Protein AF-A0A950Q9W1-F1 (afdb_monomer)

Structure (mmCIF, N/CA/C/O backbone):
data_AF-A0A950Q9W1-F1
#
_entry.id   AF-A0A950Q9W1-F1
#
loop_
_atom_site.group_PDB
_atom_site.id
_atom_site.type_symbol
_atom_site.label_atom_id
_atom_site.label_alt_id
_atom_site.label_comp_id
_atom_site.label_asym_id
_atom_site.label_entity_id
_atom_site.label_seq_id
_atom_site.pdbx_PDB_ins_code
_atom_site.Cartn_x
_atom_site.Cartn_y
_atom_site.Cartn_z
_atom_site.occupancy
_atom_site.B_iso_or_equiv
_atom_site.auth_seq_id
_atom_site.auth_comp_id
_atom_site.auth_asym_id
_atom_site.auth_atom_id
_atom_site.pdbx_PDB_model_num
ATOM 1 N N . MET A 1 1 ? -6.228 -0.552 -6.128 1.00 93.94 1 MET A N 1
ATOM 2 C CA . MET A 1 1 ? -6.188 0.491 -5.080 1.00 93.94 1 MET A CA 1
ATOM 3 C C . MET A 1 1 ? -5.629 1.772 -5.674 1.00 93.94 1 MET A C 1
ATOM 5 O O . MET A 1 1 ? -4.656 1.694 -6.416 1.00 93.94 1 MET A O 1
ATOM 9 N N . VAL A 1 2 ? -6.231 2.924 -5.368 1.00 96.12 2 VAL A N 1
ATOM 10 C CA . VAL A 1 2 ? -5.794 4.245 -5.851 1.00 96.12 2 VAL A CA 1
ATOM 11 C C . VAL A 1 2 ? -5.406 5.125 -4.664 1.00 96.12 2 VAL A C 1
ATOM 13 O O . VAL A 1 2 ? -6.246 5.425 -3.821 1.00 96.12 2 VAL A O 1
ATOM 16 N N . MET A 1 3 ? -4.150 5.563 -4.613 1.00 95.19 3 MET A N 1
ATOM 17 C CA . MET A 1 3 ? -3.617 6.501 -3.621 1.00 95.19 3 MET A CA 1
ATOM 18 C C . MET A 1 3 ? -3.461 7.897 -4.223 1.00 95.19 3 MET A C 1
ATOM 20 O O . MET A 1 3 ? -3.132 8.037 -5.401 1.00 95.19 3 MET A O 1
ATOM 24 N N . VAL A 1 4 ? -3.645 8.937 -3.411 1.00 92.75 4 VAL A N 1
ATOM 25 C CA . VAL A 1 4 ? -3.491 10.343 -3.824 1.00 92.75 4 VAL A CA 1
ATOM 26 C C . VAL A 1 4 ? -2.436 11.056 -2.987 1.00 92.75 4 VAL A C 1
ATOM 28 O O . VAL A 1 4 ? -2.176 10.695 -1.841 1.00 92.75 4 VAL A O 1
ATOM 31 N N . GLY A 1 5 ? -1.795 12.075 -3.561 1.00 88.00 5 GLY A N 1
ATOM 32 C CA . GLY A 1 5 ? -0.753 12.830 -2.862 1.00 88.00 5 GLY A CA 1
ATOM 33 C C . GLY A 1 5 ? 0.556 12.052 -2.680 1.00 88.00 5 GLY A C 1
ATOM 34 O O . GLY A 1 5 ? 1.378 12.416 -1.833 1.00 88.00 5 GLY A O 1
ATOM 35 N N . TYR A 1 6 ? 0.764 10.975 -3.448 1.00 81.88 6 TYR A N 1
ATOM 36 C CA . TYR A 1 6 ? 1.912 10.077 -3.294 1.00 81.88 6 TYR A CA 1
ATOM 37 C C . TYR A 1 6 ? 3.243 10.826 -3.489 1.00 81.88 6 TYR A C 1
ATOM 39 O O . TYR A 1 6 ? 4.049 10.884 -2.559 1.00 81.88 6 TYR A O 1
ATOM 47 N N . ALA A 1 7 ? 3.400 11.509 -4.627 1.00 83.19 7 ALA A N 1
ATOM 48 C CA . ALA A 1 7 ? 4.578 12.304 -4.991 1.00 83.19 7 ALA A CA 1
ATOM 49 C C . ALA A 1 7 ? 4.241 13.801 -5.192 1.00 83.19 7 ALA A C 1
ATOM 51 O O . ALA A 1 7 ? 4.766 14.462 -6.085 1.00 83.19 7 ALA A O 1
ATOM 52 N N . GLY A 1 8 ? 3.303 14.326 -4.393 1.00 84.56 8 GLY A N 1
ATOM 53 C CA . GLY A 1 8 ? 2.826 15.716 -4.447 1.00 84.56 8 GLY A CA 1
ATOM 54 C C . GLY A 1 8 ? 1.328 15.839 -4.743 1.00 84.56 8 GLY A C 1
ATOM 55 O O . GLY A 1 8 ? 0.684 14.874 -5.148 1.00 84.56 8 GLY A O 1
ATOM 56 N N . LYS A 1 9 ? 0.763 17.043 -4.555 1.00 83.38 9 LYS A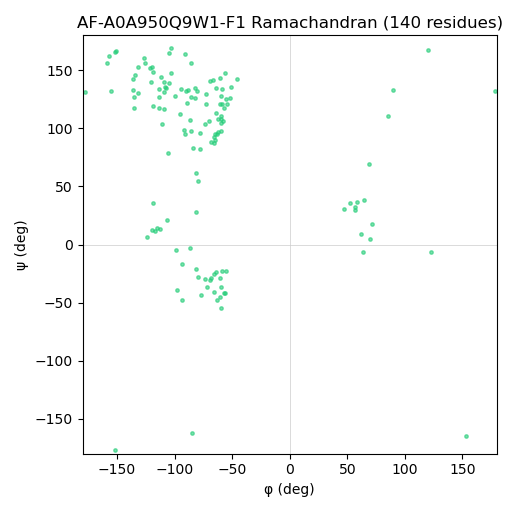 N 1
ATOM 57 C CA . LYS A 1 9 ? -0.697 17.309 -4.578 1.00 83.38 9 LYS A CA 1
ATOM 58 C C . LYS A 1 9 ? -1.444 16.875 -5.850 1.00 83.38 9 LYS A C 1
ATOM 60 O O . LYS A 1 9 ? -2.648 16.663 -5.798 1.00 83.38 9 LYS A O 1
ATOM 65 N N . HIS A 1 10 ? -0.746 16.737 -6.976 1.00 88.94 10 HIS A N 1
ATOM 66 C CA . HIS A 1 10 ? -1.326 16.358 -8.272 1.00 88.94 10 HIS A CA 1
ATOM 67 C C . HIS A 1 10 ? -0.871 14.973 -8.753 1.00 88.94 10 HIS A C 1
ATOM 69 O O . HIS A 1 10 ? -1.024 14.644 -9.925 1.00 88.94 10 HIS A O 1
ATOM 75 N N . ARG A 1 11 ? -0.261 14.165 -7.877 1.00 90.56 11 ARG A N 1
ATOM 76 C CA . ARG A 1 11 ? 0.230 12.828 -8.220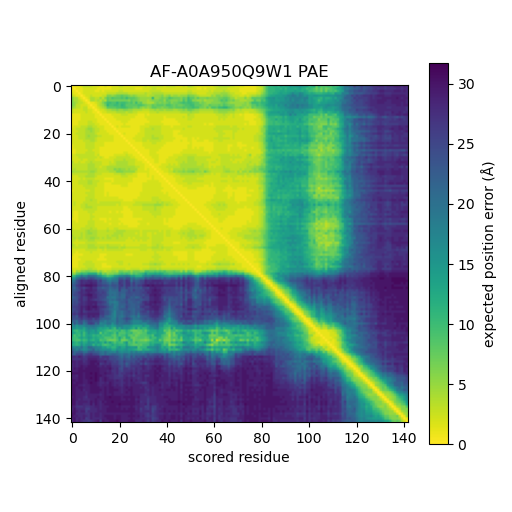 1.00 90.56 11 ARG A CA 1
ATOM 77 C C . ARG A 1 11 ? -0.569 11.772 -7.470 1.00 90.56 11 ARG A C 1
ATOM 79 O O . ARG A 1 11 ? -0.678 11.815 -6.243 1.00 90.56 11 ARG A O 1
ATOM 86 N N . ALA A 1 12 ? -1.101 10.825 -8.227 1.00 92.25 12 ALA A N 1
ATOM 87 C CA . ALA A 1 12 ? -1.711 9.610 -7.715 1.00 92.25 12 ALA A CA 1
ATOM 88 C C . ALA A 1 12 ? -0.775 8.417 -7.939 1.00 92.25 12 ALA A C 1
ATOM 90 O O . ALA A 1 12 ? 0.174 8.506 -8.719 1.00 92.25 12 ALA A O 1
ATOM 91 N N . HIS A 1 13 ? -1.054 7.314 -7.253 1.00 95.62 13 HIS A N 1
ATOM 92 C CA . HIS A 1 13 ? -0.376 6.034 -7.433 1.00 95.62 13 HIS A CA 1
ATOM 93 C C . HIS A 1 13 ? -1.407 4.915 -7.445 1.00 95.62 13 HIS A C 1
ATOM 95 O O . HIS A 1 13 ? -2.386 4.967 -6.700 1.00 95.62 13 HIS A O 1
ATOM 101 N N . VAL A 1 14 ? -1.203 3.908 -8.287 1.00 96.00 14 VAL A N 1
ATOM 102 C CA . VAL A 1 14 ? -2.114 2.767 -8.405 1.00 96.00 14 VAL A CA 1
ATOM 103 C C . VAL A 1 14 ? -1.356 1.493 -8.076 1.00 96.00 14 VAL A C 1
ATOM 105 O O . VAL A 1 14 ? -0.207 1.324 -8.474 1.00 96.00 14 VAL A O 1
ATOM 108 N N . ALA A 1 15 ? -2.025 0.601 -7.353 1.00 96.50 15 ALA A N 1
ATOM 109 C CA . ALA A 1 15 ? -1.528 -0.726 -7.032 1.00 96.50 15 ALA A CA 1
ATOM 110 C C . ALA A 1 15 ? -2.616 -1.781 -7.256 1.00 96.50 15 ALA A C 1
ATOM 112 O O . ALA A 1 15 ? -3.806 -1.521 -7.024 1.00 96.50 15 ALA A O 1
ATOM 113 N N . VAL A 1 16 ? -2.214 -2.975 -7.682 1.00 95.62 16 VAL A N 1
ATOM 114 C CA . VAL A 1 16 ? -3.097 -4.136 -7.824 1.00 95.62 16 VAL A CA 1
ATOM 115 C C . VAL A 1 16 ? -3.173 -4.844 -6.482 1.00 95.62 16 VAL A C 1
ATOM 117 O O . VAL A 1 16 ? -2.146 -5.178 -5.907 1.00 95.62 16 VAL A O 1
ATOM 120 N N . VAL A 1 17 ? -4.383 -5.086 -5.978 1.00 94.31 17 VAL A N 1
ATOM 121 C CA . VAL A 1 17 ? -4.569 -5.877 -4.754 1.00 94.31 17 VAL A CA 1
ATOM 122 C C . VAL A 1 17 ? -4.519 -7.351 -5.126 1.00 94.31 17 VAL A C 1
ATOM 124 O O . VAL A 1 17 ? -5.244 -7.790 -6.016 1.00 94.31 17 VAL A O 1
ATOM 127 N N . ARG A 1 18 ? -3.644 -8.106 -4.464 1.00 91.25 18 ARG A N 1
ATOM 128 C CA . ARG A 1 18 ? -3.441 -9.536 -4.713 1.00 91.25 18 ARG A CA 1
ATOM 129 C C . ARG A 1 18 ? -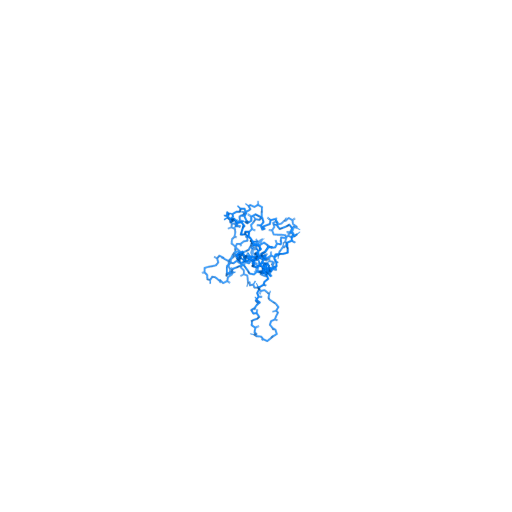4.285 -10.395 -3.795 1.00 91.25 18 ARG A C 1
ATOM 131 O O . ARG A 1 18 ? -4.936 -11.325 -4.253 1.00 91.25 18 ARG A O 1
ATOM 138 N N . ARG A 1 19 ? -4.255 -10.082 -2.502 1.00 86.62 19 ARG A N 1
ATOM 139 C CA . ARG A 1 19 ? -5.014 -10.792 -1.472 1.00 86.62 19 ARG A CA 1
ATOM 140 C C . ARG A 1 19 ? -5.191 -9.930 -0.234 1.00 86.62 19 ARG A C 1
ATOM 142 O O . ARG A 1 19 ? -4.369 -9.054 0.041 1.00 86.62 19 ARG A O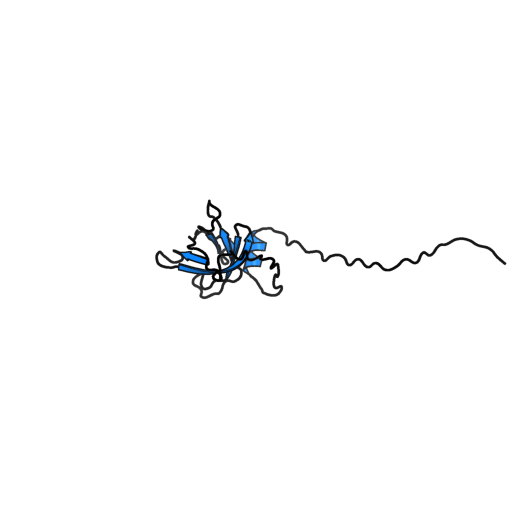 1
ATOM 149 N N . MET A 1 20 ? -6.234 -10.237 0.524 1.00 91.00 20 MET A N 1
ATOM 150 C CA . MET A 1 20 ? -6.399 -9.749 1.889 1.00 91.00 20 MET A CA 1
ATOM 151 C C . MET A 1 20 ? -5.716 -10.720 2.848 1.00 91.00 20 MET A C 1
ATOM 153 O O . MET A 1 20 ? -5.873 -11.930 2.71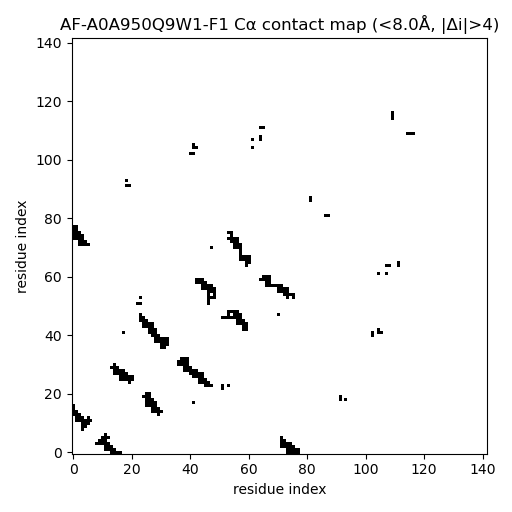5 1.00 91.00 20 MET A O 1
ATOM 157 N N . VAL A 1 21 ? -4.934 -10.184 3.779 1.00 91.56 21 VAL A N 1
ATOM 158 C CA . VAL A 1 21 ? -4.262 -10.948 4.840 1.00 91.56 21 VAL A CA 1
ATOM 159 C C . VAL A 1 21 ? -5.074 -10.877 6.127 1.00 91.56 21 VAL A C 1
ATOM 161 O O . VAL A 1 21 ? -5.201 -11.869 6.834 1.00 91.56 21 VAL A O 1
ATOM 164 N N . SER A 1 22 ? -5.653 -9.713 6.420 1.00 88.19 22 SER A N 1
ATOM 165 C CA . SER A 1 22 ? -6.559 -9.503 7.549 1.00 88.19 22 SER A CA 1
ATOM 166 C C . SER A 1 22 ? -7.553 -8.382 7.233 1.00 88.19 22 SER A C 1
ATOM 168 O O . SER A 1 22 ? -7.521 -7.799 6.148 1.00 88.19 22 SER A O 1
ATOM 170 N N . ALA A 1 23 ? -8.407 -8.029 8.199 1.00 91.88 23 ALA A N 1
ATOM 171 C CA . ALA A 1 23 ? -9.291 -6.868 8.087 1.00 91.88 23 ALA A CA 1
ATOM 172 C C . ALA A 1 23 ? -8.532 -5.544 7.867 1.00 91.88 23 ALA A C 1
ATOM 174 O O . ALA A 1 23 ? -9.117 -4.606 7.338 1.00 91.88 23 ALA A O 1
ATOM 175 N N . ARG A 1 24 ? -7.246 -5.482 8.251 1.00 96.44 24 ARG A N 1
ATOM 176 C CA . ARG A 1 24 ? -6.395 -4.284 8.183 1.00 96.44 24 ARG A CA 1
ATOM 177 C C . ARG A 1 24 ? -5.109 -4.475 7.387 1.00 96.44 24 ARG A C 1
ATOM 179 O O . ARG A 1 24 ? -4.277 -3.578 7.373 1.00 96.44 24 ARG A O 1
ATOM 186 N N . GLU A 1 25 ? -4.910 -5.615 6.729 1.00 95.56 25 GLU A N 1
ATOM 187 C CA . GLU A 1 25 ? -3.708 -5.851 5.926 1.00 95.56 25 GLU A CA 1
ATOM 188 C C . GLU A 1 25 ? -4.045 -6.492 4.579 1.00 95.56 25 GLU A C 1
ATOM 190 O O . GLU A 1 25 ? -4.772 -7.485 4.506 1.00 95.56 25 GLU A O 1
ATOM 195 N N . ILE A 1 26 ? -3.464 -5.946 3.510 1.00 94.56 26 ILE A N 1
ATOM 196 C CA . ILE A 1 26 ? -3.504 -6.505 2.155 1.00 94.56 26 ILE A CA 1
ATOM 197 C C . ILE A 1 26 ? -2.096 -6.645 1.581 1.00 94.56 26 ILE A C 1
ATOM 199 O O . ILE A 1 26 ? -1.157 -5.977 2.016 1.00 94.56 26 ILE A O 1
ATOM 203 N N . ARG A 1 27 ? -1.970 -7.486 0.552 1.00 95.31 27 ARG A N 1
ATOM 204 C CA . ARG A 1 27 ? -0.778 -7.559 -0.302 1.00 95.31 27 ARG A CA 1
ATOM 205 C C . ARG A 1 27 ? -1.057 -6.960 -1.662 1.00 95.31 27 ARG A C 1
ATOM 207 O O . ARG A 1 27 ? -2.101 -7.248 -2.257 1.00 95.31 27 ARG A O 1
ATOM 214 N N . ILE A 1 28 ? -0.128 -6.140 -2.141 1.00 95.62 28 ILE A N 1
ATOM 215 C CA . ILE A 1 28 ? -0.253 -5.426 -3.408 1.00 95.62 28 ILE A CA 1
ATOM 216 C C . ILE A 1 28 ? 0.935 -5.669 -4.335 1.00 95.62 28 ILE A C 1
ATOM 218 O O . ILE A 1 28 ? 2.047 -5.926 -3.881 1.00 95.62 28 ILE A O 1
ATOM 222 N N . ASP A 1 29 ? 0.688 -5.485 -5.628 1.00 95.38 29 ASP A N 1
ATOM 223 C CA . ASP A 1 29 ? 1.725 -5.346 -6.644 1.00 95.38 29 ASP A CA 1
ATOM 224 C C . ASP A 1 29 ? 1.682 -3.926 -7.215 1.00 95.38 29 ASP A C 1
ATOM 226 O O . ASP A 1 29 ? 0.612 -3.396 -7.548 1.00 95.38 29 ASP A O 1
ATOM 230 N N . HIS A 1 30 ? 2.845 -3.291 -7.332 1.00 95.00 30 HIS A N 1
ATOM 231 C CA . HIS A 1 30 ? 2.986 -1.936 -7.864 1.00 95.00 30 HIS A CA 1
ATOM 232 C C . HIS A 1 30 ? 4.392 -1.672 -8.397 1.00 95.00 30 HIS A C 1
ATOM 234 O O . HIS A 1 30 ? 5.336 -2.401 -8.109 1.00 95.00 30 HIS A O 1
ATOM 240 N N . ALA A 1 31 ? 4.538 -0.630 -9.211 1.00 94.75 31 ALA A N 1
ATOM 241 C CA . ALA A 1 31 ? 5.799 -0.301 -9.866 1.00 94.75 31 ALA A CA 1
ATOM 242 C C . ALA A 1 31 ? 6.292 1.093 -9.472 1.00 94.75 31 ALA A C 1
ATOM 244 O O . ALA A 1 31 ? 5.503 1.984 -9.174 1.00 94.75 31 ALA A O 1
ATOM 245 N N . ASN A 1 32 ? 7.610 1.281 -9.518 1.00 91.62 32 ASN A N 1
ATOM 246 C CA . ASN A 1 32 ? 8.304 2.550 -9.322 1.00 91.62 32 ASN A CA 1
ATOM 247 C C . ASN A 1 32 ? 8.011 3.255 -7.977 1.00 91.62 32 ASN A C 1
ATOM 249 O O . ASN A 1 32 ? 8.033 4.481 -7.894 1.00 91.62 32 ASN A O 1
ATOM 253 N N . TRP A 1 33 ? 7.760 2.493 -6.906 1.00 91.31 33 TRP A N 1
ATOM 254 C CA . TRP A 1 33 ? 7.399 3.038 -5.588 1.00 91.31 33 TRP A CA 1
ATOM 255 C C . TRP A 1 33 ? 8.525 3.800 -4.875 1.00 91.31 33 TRP A C 1
ATOM 257 O O . TRP A 1 33 ? 8.268 4.713 -4.092 1.00 91.31 33 TRP A O 1
ATOM 267 N N . LEU A 1 34 ? 9.785 3.455 -5.132 1.00 89.31 34 LEU A N 1
ATOM 268 C CA . LEU A 1 34 ? 10.938 4.161 -4.559 1.00 89.31 34 LEU A CA 1
ATOM 269 C C . LEU A 1 34 ? 11.655 5.023 -5.601 1.00 89.31 34 LEU A C 1
ATOM 271 O O . LEU A 1 34 ? 12.826 5.354 -5.427 1.00 89.31 34 LEU A O 1
ATOM 275 N N . ASN A 1 35 ? 10.947 5.374 -6.683 1.00 89.00 35 ASN A N 1
ATOM 276 C CA . ASN A 1 35 ? 11.481 6.111 -7.826 1.00 89.00 35 ASN A CA 1
ATOM 277 C C . ASN A 1 35 ? 12.758 5.472 -8.417 1.00 89.00 35 ASN A C 1
ATOM 279 O O . ASN A 1 35 ? 13.692 6.166 -8.812 1.00 89.00 35 ASN A O 1
ATOM 283 N N . ASP A 1 36 ? 12.822 4.139 -8.415 1.00 90.56 36 ASP A N 1
ATOM 284 C CA . ASP A 1 36 ? 13.972 3.352 -8.868 1.00 90.56 36 ASP A CA 1
ATOM 285 C C . ASP A 1 36 ? 13.650 2.415 -10.040 1.00 90.56 36 ASP A C 1
ATOM 287 O O . ASP A 1 36 ? 14.444 1.535 -10.364 1.00 90.56 36 ASP A O 1
ATOM 291 N N . GLY A 1 37 ? 12.486 2.590 -10.674 1.00 91.88 37 GLY A N 1
ATOM 292 C CA . GLY A 1 37 ? 12.062 1.824 -11.848 1.00 91.88 37 GLY A CA 1
ATOM 293 C C . GLY A 1 37 ? 11.726 0.353 -11.580 1.00 91.88 37 GLY A C 1
ATOM 294 O O . GLY A 1 37 ? 11.446 -0.376 -12.528 1.00 91.88 37 GLY A O 1
ATOM 295 N N . LYS A 1 38 ? 11.739 -0.103 -10.320 1.00 91.50 38 LYS A N 1
ATOM 296 C CA . LYS A 1 38 ? 11.505 -1.512 -9.966 1.00 91.50 38 LYS A CA 1
ATOM 297 C C . LYS A 1 38 ? 10.026 -1.853 -9.822 1.00 91.50 38 LYS A C 1
ATOM 299 O O . LYS A 1 38 ? 9.199 -0.992 -9.523 1.00 91.50 38 LYS A O 1
ATOM 304 N N . ILE A 1 39 ? 9.715 -3.135 -9.990 1.00 91.81 39 ILE A N 1
ATOM 305 C CA . ILE A 1 39 ? 8.418 -3.725 -9.651 1.00 91.81 39 ILE A CA 1
ATOM 306 C C . ILE A 1 39 ? 8.521 -4.312 -8.242 1.00 91.81 39 ILE A C 1
ATOM 308 O O . ILE A 1 39 ? 9.490 -4.996 -7.919 1.00 91.81 39 ILE A O 1
ATOM 312 N N . TYR A 1 40 ? 7.519 -4.028 -7.422 1.00 92.12 40 TYR A N 1
ATOM 313 C CA . TYR A 1 40 ? 7.368 -4.514 -6.059 1.00 92.12 40 TYR A CA 1
ATOM 314 C C . TYR A 1 40 ? 6.152 -5.434 -6.047 1.00 92.12 40 TYR A C 1
ATOM 316 O O . TYR A 1 40 ? 5.044 -4.997 -6.367 1.00 92.12 40 TYR A O 1
ATOM 324 N N . VAL A 1 41 ? 6.379 -6.706 -5.733 1.00 92.50 41 VAL A N 1
ATOM 325 C CA . VAL A 1 41 ? 5.350 -7.750 -5.714 1.00 92.50 41 VAL A CA 1
ATOM 326 C C . VAL A 1 41 ? 5.091 -8.203 -4.285 1.00 92.50 41 VAL A C 1
ATOM 328 O O . VAL A 1 41 ? 6.023 -8.268 -3.489 1.00 92.50 41 VAL A O 1
ATOM 331 N N . ASN A 1 42 ? 3.838 -8.527 -3.968 1.00 92.44 42 ASN A N 1
ATOM 332 C CA . ASN A 1 42 ? 3.403 -9.001 -2.650 1.00 92.44 42 ASN A CA 1
ATOM 333 C C . ASN A 1 42 ? 3.746 -8.045 -1.481 1.00 92.44 42 ASN A C 1
ATOM 335 O O . ASN A 1 42 ? 3.922 -8.469 -0.332 1.00 92.44 42 ASN A O 1
ATOM 339 N N . ASP A 1 43 ? 3.810 -6.744 -1.766 1.00 94.81 43 ASP A N 1
ATOM 340 C CA . ASP A 1 43 ? 4.196 -5.698 -0.820 1.00 94.81 43 ASP A CA 1
ATOM 341 C C . ASP A 1 43 ? 3.067 -5.460 0.209 1.00 94.81 43 ASP A C 1
ATOM 343 O O . ASP A 1 43 ? 1.900 -5.330 -0.185 1.00 94.81 43 ASP A O 1
ATOM 347 N N . PRO A 1 44 ? 3.348 -5.451 1.526 1.00 96.69 44 PRO A N 1
ATOM 348 C CA . PRO A 1 44 ? 2.340 -5.203 2.547 1.00 96.69 44 PRO A CA 1
ATOM 349 C C . PRO A 1 44 ? 1.821 -3.775 2.554 1.00 96.69 44 PRO A C 1
ATOM 351 O O . PRO A 1 44 ? 2.576 -2.799 2.499 1.00 96.69 44 PRO A O 1
ATOM 354 N N . VAL A 1 45 ? 0.516 -3.671 2.778 1.00 97.62 45 VAL A N 1
ATOM 355 C CA . VAL A 1 45 ? -0.163 -2.417 3.085 1.00 97.62 45 VAL A CA 1
ATOM 356 C C . VAL A 1 45 ? -1.058 -2.626 4.293 1.00 97.62 45 VAL A C 1
ATOM 358 O O . VAL A 1 45 ? -1.849 -3.568 4.322 1.00 97.62 45 VAL A O 1
ATOM 361 N N . MET A 1 46 ? -0.935 -1.727 5.264 1.00 97.88 46 MET A N 1
ATOM 362 C CA . MET A 1 46 ? -1.727 -1.717 6.488 1.00 97.88 46 MET A CA 1
ATOM 363 C C . MET A 1 46 ? -2.714 -0.555 6.474 1.00 97.88 46 MET A C 1
ATOM 365 O O . MET A 1 46 ? -2.313 0.586 6.230 1.00 97.88 46 MET A O 1
ATOM 369 N N . ASP A 1 47 ? -3.976 -0.840 6.777 1.00 97.75 47 ASP A N 1
ATOM 370 C CA . ASP A 1 47 ? -4.986 0.165 7.091 1.00 97.75 47 ASP A CA 1
ATOM 371 C C . ASP A 1 47 ? -4.725 0.754 8.480 1.00 97.75 47 ASP A C 1
ATOM 373 O O . ASP A 1 47 ? -4.721 0.043 9.488 1.00 97.75 47 ASP A O 1
ATOM 377 N N . VAL A 1 48 ? -4.518 2.067 8.519 1.00 98.06 48 VAL A N 1
ATOM 378 C CA . VAL A 1 48 ? -4.305 2.855 9.739 1.00 98.06 48 VAL A CA 1
ATOM 379 C C . VAL A 1 48 ? -5.415 3.884 9.956 1.00 98.06 48 VAL A C 1
ATOM 381 O O . VAL A 1 48 ? -5.259 4.767 10.792 1.00 98.06 48 VAL A O 1
ATOM 384 N N . SER A 1 49 ? -6.516 3.790 9.204 1.00 96.56 49 SER A N 1
ATOM 385 C CA . SER A 1 49 ? -7.701 4.618 9.416 1.00 96.56 49 SER A CA 1
ATOM 386 C C . SER A 1 49 ? -8.376 4.290 10.749 1.00 96.56 49 SER A C 1
ATOM 388 O O . SER A 1 49 ? -8.516 3.118 11.137 1.00 96.56 49 SER A O 1
ATOM 390 N N . ASP A 1 50 ? -8.861 5.334 11.422 1.00 97.12 50 ASP A N 1
ATOM 391 C CA . ASP A 1 50 ? -9.619 5.207 12.671 1.00 97.12 50 ASP A CA 1
ATOM 392 C C . ASP A 1 50 ? -10.893 4.368 12.467 1.00 97.12 50 ASP A C 1
ATOM 394 O O . ASP A 1 50 ? -11.260 3.560 13.319 1.00 97.12 50 ASP A O 1
ATOM 398 N N . ALA A 1 51 ? -11.531 4.510 11.300 1.00 95.62 51 ALA A N 1
ATOM 399 C CA . ALA A 1 51 ? -12.800 3.871 10.964 1.00 95.62 51 ALA A CA 1
ATOM 400 C C . ALA A 1 51 ? -12.679 2.449 10.382 1.00 95.62 51 ALA A C 1
ATOM 402 O O . ALA A 1 51 ? -13.708 1.814 10.162 1.00 95.62 51 ALA A O 1
ATOM 403 N N . ASN A 1 52 ? -11.463 1.927 10.163 1.00 93.44 52 ASN A N 1
ATOM 404 C CA . ASN A 1 52 ? -11.241 0.633 9.495 1.00 93.44 52 ASN A CA 1
ATOM 405 C C . ASN A 1 52 ? -11.826 0.571 8.070 1.00 93.44 52 ASN A C 1
ATOM 407 O O . ASN A 1 52 ? -12.406 -0.437 7.658 1.00 93.44 52 ASN A O 1
ATOM 411 N N . ASP A 1 53 ? -11.753 1.686 7.350 1.00 94.06 53 ASP A N 1
ATOM 412 C CA . ASP A 1 53 ? -12.401 1.886 6.055 1.00 94.06 53 ASP A CA 1
ATOM 413 C C . ASP A 1 53 ? -11.395 2.080 4.913 1.00 94.06 53 ASP A C 1
ATOM 415 O O . ASP A 1 53 ? -11.765 2.494 3.812 1.00 94.06 53 ASP A O 1
ATOM 419 N N . TRP A 1 54 ? -10.119 1.762 5.162 1.00 96.56 54 TRP A N 1
ATOM 420 C CA . TRP A 1 54 ? -9.015 1.891 4.211 1.00 96.56 54 TRP A CA 1
ATOM 421 C C . TRP A 1 54 ? -8.725 3.314 3.733 1.00 96.56 54 TRP A C 1
ATOM 423 O O . TRP A 1 54 ? -7.912 3.476 2.824 1.00 96.56 54 TRP A O 1
ATOM 433 N N . THR A 1 55 ? -9.325 4.356 4.318 1.00 95.94 55 THR A N 1
ATOM 434 C CA . THR A 1 55 ? -9.101 5.747 3.879 1.00 95.94 55 THR A CA 1
ATOM 435 C C . THR A 1 55 ? -7.657 6.210 4.067 1.00 95.94 55 THR A C 1
ATOM 437 O O . THR A 1 55 ? -7.194 7.099 3.343 1.00 95.94 55 THR A O 1
ATOM 440 N N . GLN A 1 56 ? -6.925 5.586 4.992 1.00 97.75 56 GLN A N 1
ATOM 441 C CA . GLN A 1 56 ? -5.545 5.906 5.333 1.00 97.75 56 GLN A CA 1
ATOM 442 C C . GLN A 1 56 ? -4.712 4.637 5.460 1.00 97.75 56 GLN A C 1
ATOM 444 O O . GLN A 1 56 ? -5.045 3.742 6.229 1.00 97.75 56 GLN A O 1
ATOM 449 N N . VAL A 1 57 ? -3.590 4.572 4.742 1.00 97.81 57 VAL A N 1
ATOM 450 C CA . VAL A 1 57 ? -2.734 3.380 4.732 1.00 97.81 57 VAL A CA 1
ATOM 451 C C . VAL A 1 57 ? -1.261 3.700 4.942 1.00 97.81 57 VAL A C 1
ATOM 453 O O . VAL A 1 57 ? -0.773 4.771 4.568 1.00 97.81 57 VAL A O 1
ATOM 456 N N . LYS A 1 58 ? -0.527 2.731 5.487 1.00 97.44 58 LYS A N 1
ATOM 457 C CA . LYS A 1 58 ? 0.937 2.675 5.436 1.00 97.44 58 LYS A CA 1
ATOM 458 C C . LYS A 1 58 ? 1.373 1.558 4.501 1.00 97.44 58 LYS A C 1
ATOM 460 O O . LYS A 1 58 ? 0.802 0.473 4.508 1.00 97.44 58 LYS A O 1
ATOM 465 N N . VAL A 1 59 ? 2.413 1.830 3.724 1.00 95.88 59 VAL A N 1
ATOM 466 C CA . VAL A 1 59 ? 3.039 0.857 2.821 1.00 95.88 59 VAL A CA 1
ATOM 467 C C . VAL A 1 59 ? 4.354 0.409 3.446 1.00 95.88 59 VAL A C 1
ATOM 469 O O . VAL A 1 59 ? 5.073 1.231 4.028 1.00 95.88 59 VAL A O 1
ATOM 472 N N . TRP A 1 60 ? 4.659 -0.882 3.362 1.00 95.12 60 TRP A N 1
ATOM 473 C CA . TRP A 1 60 ? 5.950 -1.406 3.788 1.00 95.12 60 TRP A CA 1
ATOM 474 C C . TRP A 1 60 ? 7.088 -0.768 2.983 1.00 95.12 60 TRP A C 1
ATOM 476 O O . TRP A 1 60 ? 6.958 -0.460 1.799 1.00 95.12 60 TRP A O 1
ATOM 486 N N . ASN A 1 61 ? 8.219 -0.520 3.633 1.00 92.25 61 ASN A N 1
ATOM 487 C CA . ASN A 1 61 ? 9.416 -0.045 2.964 1.00 92.25 61 ASN A CA 1
ATOM 488 C C . ASN A 1 61 ? 10.464 -1.151 2.983 1.00 92.25 61 ASN A C 1
ATOM 490 O O . ASN A 1 61 ? 11.144 -1.367 3.986 1.00 92.25 61 ASN A O 1
ATOM 494 N N . ILE A 1 62 ? 10.637 -1.804 1.834 1.00 88.62 62 ILE A N 1
ATOM 495 C CA . ILE A 1 62 ? 11.602 -2.894 1.687 1.00 88.62 62 ILE A CA 1
ATOM 496 C C . ILE A 1 62 ? 13.051 -2.462 1.970 1.00 88.62 62 ILE A C 1
ATOM 498 O O . ILE A 1 62 ? 13.861 -3.261 2.428 1.00 88.62 62 ILE A O 1
ATOM 502 N N . ARG A 1 63 ? 13.414 -1.192 1.735 1.00 88.88 63 ARG A N 1
ATOM 503 C CA . ARG A 1 63 ? 14.787 -0.723 1.984 1.00 88.88 63 ARG A CA 1
ATOM 504 C C . ARG A 1 63 ? 15.090 -0.608 3.471 1.00 88.88 63 ARG A C 1
ATOM 506 O O . ARG A 1 63 ? 16.216 -0.881 3.867 1.00 88.88 63 ARG A O 1
ATOM 513 N N . SER A 1 64 ? 14.114 -0.188 4.275 1.00 91.50 64 SER A N 1
ATOM 514 C CA . SER A 1 64 ? 14.283 -0.060 5.727 1.00 91.50 64 SER A CA 1
ATOM 515 C C . SER A 1 64 ? 13.838 -1.295 6.504 1.00 91.50 64 SER A C 1
ATOM 517 O O . SER A 1 64 ? 14.197 -1.425 7.668 1.00 91.50 64 SER A O 1
ATOM 519 N N . GLY A 1 65 ? 13.056 -2.187 5.892 1.00 91.81 65 GLY A N 1
ATOM 520 C CA . GLY A 1 65 ? 12.485 -3.349 6.569 1.00 91.81 65 GLY A CA 1
ATOM 521 C C . GLY A 1 65 ? 11.515 -2.993 7.668 1.00 91.81 65 GLY A C 1
ATOM 522 O O . GLY A 1 65 ? 11.495 -3.624 8.720 1.00 91.81 65 GLY A O 1
ATOM 523 N N . SER A 1 66 ? 10.729 -1.955 7.423 1.00 93.50 66 SER A N 1
ATOM 524 C CA . SER A 1 66 ? 9.774 -1.434 8.382 1.00 93.50 66 SER A CA 1
ATOM 525 C C . SER A 1 66 ? 8.597 -0.785 7.670 1.00 93.50 66 SER A C 1
ATOM 527 O O . SER A 1 66 ? 8.644 -0.489 6.472 1.00 93.50 66 SER A O 1
ATOM 529 N N . TRP A 1 67 ? 7.530 -0.526 8.423 1.00 95.38 67 TRP A N 1
ATOM 530 C CA . TRP A 1 67 ? 6.430 0.299 7.942 1.00 95.38 67 TRP A CA 1
ATOM 531 C C . TRP A 1 67 ? 6.925 1.696 7.567 1.00 95.38 67 TRP A C 1
ATOM 533 O O . TRP A 1 67 ? 7.648 2.340 8.329 1.00 95.38 67 TRP A O 1
ATOM 543 N N . GLY A 1 68 ? 6.496 2.183 6.401 1.00 92.31 68 GLY A N 1
ATOM 544 C CA . GLY A 1 68 ? 6.783 3.541 5.968 1.00 92.31 68 GLY A CA 1
ATOM 545 C C . GLY A 1 68 ? 6.300 4.585 6.980 1.00 92.31 68 GLY A C 1
ATOM 546 O O . GLY A 1 68 ? 5.284 4.420 7.659 1.00 92.31 68 GLY A O 1
ATOM 547 N N . THR A 1 69 ? 7.028 5.697 7.066 1.00 93.25 69 THR A N 1
ATOM 548 C CA . THR A 1 69 ? 6.694 6.807 7.972 1.00 93.25 69 THR A CA 1
ATOM 549 C C . THR A 1 69 ? 5.487 7.611 7.493 1.00 93.25 69 THR A C 1
ATOM 551 O O . THR A 1 69 ? 4.749 8.166 8.304 1.00 93.25 69 THR A O 1
ATOM 554 N N . LYS A 1 70 ? 5.268 7.665 6.175 1.00 93.75 70 LYS A N 1
ATOM 555 C CA . LYS A 1 70 ? 4.174 8.408 5.549 1.00 93.75 70 LYS A CA 1
ATOM 556 C C . LYS A 1 70 ? 2.872 7.607 5.570 1.00 93.75 70 LYS A C 1
ATOM 558 O O . LYS A 1 70 ? 2.850 6.439 5.189 1.00 93.75 70 LYS A O 1
ATOM 563 N N . ILE A 1 71 ? 1.792 8.287 5.950 1.00 96.50 71 ILE A N 1
ATOM 564 C CA . ILE A 1 71 ? 0.415 7.827 5.762 1.00 96.50 71 ILE A CA 1
ATOM 565 C C . ILE A 1 71 ? -0.075 8.341 4.407 1.00 96.50 71 ILE A C 1
ATOM 567 O O . ILE A 1 71 ? 0.101 9.517 4.074 1.00 96.50 71 ILE A O 1
ATOM 571 N N . TYR A 1 72 ? -0.666 7.453 3.616 1.00 96.31 72 TYR A N 1
ATOM 572 C CA . TYR A 1 72 ? -1.218 7.761 2.304 1.00 96.31 72 TYR A CA 1
ATOM 573 C C . TYR A 1 72 ? -2.738 7.732 2.352 1.00 96.31 72 TYR A C 1
ATOM 575 O O . TYR A 1 72 ? -3.326 6.796 2.886 1.00 96.31 72 TYR A O 1
ATOM 583 N N . ASN A 1 73 ? -3.364 8.735 1.737 1.00 96.88 73 ASN A N 1
ATOM 584 C CA . ASN A 1 73 ? -4.810 8.751 1.561 1.00 96.88 73 ASN A CA 1
ATOM 585 C C . ASN A 1 73 ? -5.191 7.877 0.366 1.00 96.88 73 ASN A C 1
ATOM 587 O O . ASN A 1 73 ? -4.627 8.014 -0.730 1.00 96.88 73 ASN A O 1
ATOM 591 N N . VAL A 1 74 ? -6.183 7.019 0.567 1.00 96.81 74 VAL A N 1
ATOM 592 C CA . VAL A 1 74 ? -6.734 6.146 -0.468 1.00 96.81 74 VAL A CA 1
ATOM 593 C C . VAL A 1 74 ? -8.013 6.771 -1.002 1.00 96.81 74 VAL A C 1
ATOM 595 O O . VAL A 1 74 ? -8.914 7.137 -0.255 1.00 96.81 74 VAL A O 1
ATOM 598 N N . LYS A 1 75 ? -8.099 6.907 -2.326 1.00 95.19 75 LYS A N 1
ATOM 599 C CA . LYS A 1 75 ? -9.315 7.384 -2.993 1.00 95.19 75 LYS A CA 1
ATOM 600 C C . LYS A 1 75 ? -10.358 6.276 -3.140 1.00 95.19 75 LYS A C 1
ATOM 602 O O . LYS A 1 75 ? -11.545 6.572 -3.207 1.00 95.19 75 LYS A O 1
ATOM 607 N N . GLY A 1 76 ? -9.905 5.028 -3.225 1.00 92.88 76 GLY A N 1
ATOM 608 C CA . GLY A 1 76 ? -10.754 3.846 -3.275 1.00 92.88 76 GLY A CA 1
ATOM 609 C C . GLY A 1 76 ? -10.095 2.675 -3.998 1.00 92.88 76 GLY A C 1
ATOM 610 O O . GLY A 1 76 ? -8.886 2.656 -4.273 1.00 92.88 76 GLY A O 1
ATOM 611 N N . PHE A 1 77 ? -10.924 1.697 -4.342 1.00 93.81 77 PHE A N 1
ATOM 612 C CA . PHE A 1 77 ? -10.545 0.498 -5.075 1.00 93.81 77 PHE A CA 1
ATOM 613 C C . PHE A 1 77 ? -11.299 0.442 -6.401 1.00 93.81 77 PHE A C 1
ATOM 615 O O . PHE A 1 77 ? -12.418 0.929 -6.516 1.00 93.81 77 PHE A O 1
ATOM 622 N N . ILE A 1 78 ? -10.653 -0.147 -7.402 1.00 87.19 78 ILE A N 1
ATOM 623 C CA . ILE A 1 78 ? -11.266 -0.455 -8.691 1.00 87.19 78 ILE A CA 1
ATOM 624 C C . ILE A 1 78 ? -11.393 -1.973 -8.702 1.00 87.19 78 ILE A C 1
ATOM 626 O O . ILE A 1 78 ? -10.377 -2.662 -8.592 1.00 87.19 78 ILE A O 1
ATOM 630 N N . GLY A 1 79 ? -12.626 -2.466 -8.743 1.00 84.75 79 GLY A N 1
ATOM 631 C CA . GLY A 1 79 ? -12.933 -3.888 -8.856 1.00 84.75 79 GLY A CA 1
ATOM 632 C C . GLY A 1 79 ? -13.359 -4.256 -10.277 1.00 84.75 79 GLY A C 1
ATOM 633 O O . GLY A 1 79 ? -13.608 -3.357 -11.088 1.00 84.75 79 GLY A O 1
ATOM 634 N N . PRO A 1 80 ? -13.463 -5.560 -10.593 1.00 70.88 80 PRO A N 1
ATOM 635 C CA . PRO A 1 80 ? -14.232 -5.989 -11.754 1.00 70.88 80 PRO A CA 1
ATOM 636 C C . PRO A 1 80 ? -15.642 -5.407 -11.600 1.00 70.88 80 PRO A C 1
ATOM 638 O O . PRO A 1 80 ? -16.245 -5.539 -10.536 1.00 70.88 80 PRO A O 1
ATOM 641 N N . GLY A 1 81 ? -16.111 -4.666 -12.607 1.00 59.59 81 GLY A N 1
ATOM 642 C CA . GLY A 1 81 ? -17.422 -4.022 -12.552 1.00 59.59 81 GLY A CA 1
ATOM 643 C C . GLY A 1 81 ? -18.489 -5.042 -12.164 1.00 59.59 81 GLY A C 1
ATOM 644 O O . GLY A 1 81 ? -18.474 -6.167 -12.664 1.00 59.59 81 GLY A O 1
ATOM 645 N N . THR A 1 82 ? -19.385 -4.678 -11.251 1.00 54.12 82 THR A N 1
ATOM 646 C CA . THR A 1 82 ? -20.543 -5.516 -10.959 1.00 54.12 82 THR A CA 1
ATOM 647 C C . THR A 1 82 ? -21.390 -5.560 -12.226 1.00 54.12 82 THR A C 1
ATOM 649 O O . THR A 1 82 ? -21.925 -4.544 -12.666 1.00 54.12 82 THR A O 1
ATOM 652 N N . THR A 1 83 ? -21.481 -6.730 -12.856 1.00 51.56 83 THR A N 1
ATOM 653 C CA . THR A 1 83 ? -22.679 -7.009 -13.647 1.00 51.56 83 THR A CA 1
ATOM 654 C C . THR A 1 83 ? -23.734 -7.270 -12.579 1.00 51.56 83 THR A C 1
ATOM 656 O O . THR A 1 83 ? -23.644 -8.257 -11.861 1.00 51.56 83 THR A O 1
ATOM 659 N N . ASP A 1 84 ? -24.602 -6.286 -12.365 1.00 51.03 84 ASP A N 1
ATOM 660 C CA . ASP A 1 84 ? -25.784 -6.353 -11.504 1.00 51.03 84 ASP A CA 1
ATOM 661 C C . ASP A 1 84 ? -25.537 -6.459 -9.990 1.00 51.03 84 ASP A C 1
ATOM 663 O O . ASP A 1 84 ? -25.873 -7.450 -9.360 1.00 51.03 84 ASP A O 1
ATOM 667 N N . GLY A 1 85 ? -25.020 -5.383 -9.381 1.00 46.75 85 GLY A N 1
ATOM 668 C CA . GLY A 1 85 ? -25.345 -4.992 -7.993 1.00 46.75 85 GLY A CA 1
ATOM 669 C C . GLY A 1 85 ? -24.972 -5.928 -6.832 1.00 46.75 85 GLY A C 1
ATOM 670 O O . GLY A 1 85 ? -25.102 -5.519 -5.681 1.00 46.75 85 GLY A O 1
ATOM 671 N N . GLU A 1 86 ? -24.477 -7.132 -7.089 1.00 45.75 86 GLU A N 1
ATOM 672 C CA . GLU A 1 86 ? -24.061 -8.079 -6.068 1.00 45.75 86 GLU A CA 1
ATOM 673 C C . GLU A 1 86 ? -22.558 -7.919 -5.855 1.00 45.75 86 GLU A C 1
ATOM 675 O O . GLU A 1 86 ? -21.738 -8.149 -6.748 1.00 45.75 86 GLU A O 1
ATOM 680 N N . ALA A 1 87 ? -22.185 -7.429 -4.672 1.00 46.34 87 ALA A N 1
ATOM 681 C CA . ALA A 1 87 ? -20.793 -7.380 -4.268 1.00 46.34 87 ALA A CA 1
ATOM 682 C C . ALA A 1 87 ? -20.261 -8.815 -4.281 1.00 46.34 87 ALA A C 1
ATOM 684 O O . ALA A 1 87 ? -20.571 -9.602 -3.390 1.00 46.34 87 ALA A O 1
ATOM 685 N N . VAL A 1 88 ? -19.464 -9.156 -5.295 1.00 45.75 88 VAL A N 1
ATOM 686 C CA . VAL A 1 88 ? -18.697 -10.397 -5.299 1.00 45.75 88 VAL A CA 1
ATOM 687 C C . VAL A 1 88 ? -17.747 -10.308 -4.112 1.00 45.75 88 VAL A C 1
ATOM 689 O O . VAL A 1 88 ? -16.690 -9.677 -4.179 1.00 45.75 88 VAL A O 1
ATOM 692 N N . VAL A 1 89 ? -18.149 -10.907 -2.993 1.00 45.22 89 VAL A N 1
ATOM 693 C CA . VAL A 1 89 ? -17.260 -11.184 -1.874 1.00 45.22 89 VAL A CA 1
ATOM 694 C C . VAL A 1 89 ? -16.281 -12.208 -2.420 1.00 45.22 89 VAL A C 1
ATOM 696 O O . VAL A 1 89 ? -16.569 -13.401 -2.457 1.00 45.22 89 VAL A O 1
ATOM 699 N N . ALA A 1 90 ? -15.152 -11.736 -2.945 1.00 43.34 90 ALA A N 1
ATOM 700 C CA . ALA A 1 90 ? -14.080 -12.606 -3.387 1.00 43.34 90 ALA A CA 1
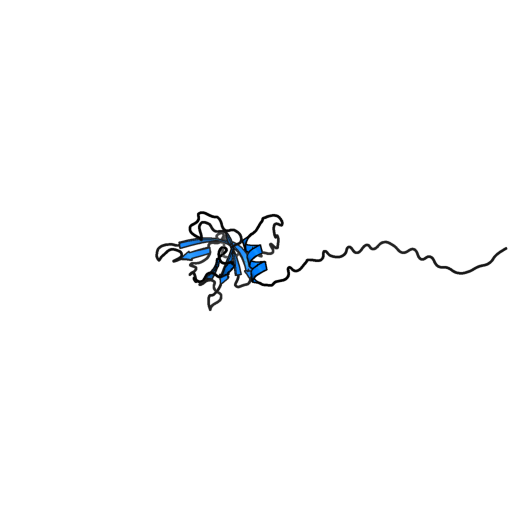ATOM 701 C C . ALA A 1 90 ? -13.618 -13.415 -2.167 1.00 43.34 90 ALA A C 1
ATOM 703 O O . ALA A 1 90 ? -12.868 -12.920 -1.323 1.00 43.34 90 ALA A O 1
ATOM 704 N N . SER A 1 91 ? -14.119 -14.646 -2.040 1.00 39.97 91 SER A N 1
ATOM 705 C CA . SER A 1 91 ? -13.642 -15.625 -1.072 1.00 39.97 91 SER A CA 1
ATOM 706 C C . SER A 1 91 ? -12.202 -15.969 -1.434 1.00 39.97 91 SER A C 1
ATOM 708 O O . SER A 1 91 ? -11.930 -16.865 -2.228 1.00 39.97 91 SER A O 1
ATOM 710 N N . ASN A 1 92 ? -11.259 -15.216 -0.874 1.00 43.38 92 ASN A N 1
ATOM 711 C CA . ASN A 1 92 ? -9.833 -15.403 -1.099 1.00 43.38 92 ASN A CA 1
ATOM 712 C C . ASN A 1 92 ? -9.292 -16.524 -0.204 1.00 43.38 92 ASN A C 1
ATOM 714 O O . ASN A 1 92 ? -8.384 -16.308 0.594 1.00 43.38 92 ASN A O 1
ATOM 718 N N . ASN A 1 93 ? -9.799 -17.744 -0.379 1.00 45.31 93 ASN A N 1
ATOM 719 C CA . ASN A 1 93 ? -9.134 -18.946 0.125 1.00 45.31 93 ASN A CA 1
ATOM 720 C C . ASN A 1 93 ? -7.997 -19.339 -0.830 1.00 45.31 93 ASN A C 1
ATOM 722 O O . ASN A 1 93 ? -7.956 -20.454 -1.339 1.00 45.31 93 ASN A O 1
ATOM 726 N N . VAL A 1 94 ? -7.072 -18.416 -1.107 1.00 41.69 94 VAL A N 1
ATOM 727 C CA . VAL A 1 94 ? -5.857 -18.723 -1.870 1.00 41.69 94 VAL A CA 1
ATOM 728 C C . VAL A 1 94 ? -4.695 -18.754 -0.890 1.00 41.69 94 VAL A C 1
ATOM 730 O O . VAL A 1 94 ? -3.908 -17.815 -0.777 1.00 41.69 94 VAL A O 1
ATOM 733 N N . ASN A 1 95 ? -4.597 -19.872 -0.172 1.00 38.78 95 ASN A N 1
ATOM 734 C CA . ASN A 1 95 ? -3.397 -20.246 0.573 1.00 38.78 95 ASN A CA 1
ATOM 735 C C . ASN A 1 95 ? -2.341 -20.892 -0.346 1.00 38.78 95 ASN A C 1
ATOM 737 O O . ASN A 1 95 ? -1.549 -21.725 0.080 1.00 38.78 95 ASN A O 1
ATOM 741 N N . THR A 1 96 ? -2.327 -20.542 -1.635 1.00 45.47 96 THR A N 1
ATOM 742 C CA . THR A 1 96 ? -1.269 -20.966 -2.550 1.00 45.47 96 THR A CA 1
ATOM 743 C C . THR A 1 96 ? -0.105 -19.998 -2.400 1.00 45.47 96 THR A C 1
ATOM 745 O O . THR A 1 96 ? 0.047 -19.041 -3.157 1.00 45.47 96 THR A O 1
ATOM 748 N N . VAL A 1 97 ? 0.727 -20.234 -1.388 1.00 47.03 97 VAL A N 1
ATOM 749 C CA . VAL A 1 97 ? 2.116 -19.788 -1.456 1.00 47.03 97 VAL A CA 1
ATOM 750 C C . VAL A 1 97 ? 2.710 -20.547 -2.640 1.00 47.03 97 VAL A C 1
ATOM 752 O O . VAL A 1 97 ? 2.859 -21.765 -2.581 1.00 47.03 97 VAL A O 1
ATOM 755 N N . VAL A 1 98 ? 2.975 -19.864 -3.753 1.00 43.25 98 VAL A N 1
ATOM 756 C CA . VAL A 1 98 ? 3.787 -20.439 -4.831 1.00 43.25 98 VAL A CA 1
ATOM 757 C C . VAL A 1 98 ? 5.201 -20.622 -4.283 1.00 43.25 98 VAL A C 1
ATOM 759 O O . VAL A 1 98 ? 6.038 -19.724 -4.344 1.00 43.25 98 VAL A O 1
ATOM 762 N N . ALA A 1 99 ? 5.438 -21.774 -3.656 1.00 39.22 99 ALA A N 1
ATOM 763 C CA . ALA A 1 99 ? 6.749 -22.184 -3.190 1.00 39.22 99 ALA A CA 1
ATOM 764 C C . ALA A 1 99 ? 7.709 -22.178 -4.391 1.00 39.22 99 ALA A C 1
ATOM 766 O O . ALA A 1 99 ? 7.478 -22.882 -5.372 1.00 39.22 99 ALA A O 1
ATOM 767 N N . GLY A 1 100 ? 8.748 -21.339 -4.338 1.00 42.03 100 GLY A N 1
ATOM 768 C CA . GLY A 1 100 ? 9.773 -21.247 -5.386 1.00 42.03 100 GLY A CA 1
ATOM 769 C C . GLY A 1 100 ? 9.960 -19.869 -6.027 1.00 42.03 100 GLY A C 1
ATOM 770 O O . GLY A 1 100 ? 10.909 -19.703 -6.785 1.00 42.03 100 GLY A O 1
ATOM 771 N N . TRP A 1 101 ? 9.122 -18.872 -5.717 1.00 50.19 101 TRP A N 1
ATOM 772 C CA . TRP A 1 101 ? 9.446 -17.469 -6.012 1.00 50.19 101 TRP A CA 1
ATOM 773 C C . TRP A 1 101 ? 10.196 -16.858 -4.825 1.00 50.19 101 TRP A C 1
ATOM 775 O O . TRP A 1 101 ? 9.684 -16.840 -3.705 1.00 50.19 101 TRP A O 1
ATOM 785 N N . ASP A 1 102 ? 11.410 -16.360 -5.062 1.00 57.44 102 ASP A N 1
ATOM 786 C CA . ASP A 1 102 ? 12.156 -15.581 -4.073 1.00 57.44 102 ASP A CA 1
ATOM 787 C C . ASP A 1 102 ? 11.408 -14.267 -3.800 1.00 57.44 102 ASP A C 1
ATOM 789 O O . ASP A 1 102 ? 11.564 -13.290 -4.529 1.00 57.44 102 ASP A O 1
ATOM 793 N N . ASP A 1 103 ? 10.582 -14.244 -2.751 1.00 64.06 103 ASP A N 1
ATOM 794 C CA . ASP A 1 103 ? 9.932 -13.033 -2.249 1.00 64.06 103 ASP A CA 1
ATOM 795 C C . ASP A 1 103 ? 10.808 -12.387 -1.154 1.00 64.06 103 ASP A C 1
ATOM 797 O O . ASP A 1 103 ? 10.791 -12.822 0.008 1.00 64.06 103 ASP A O 1
ATOM 801 N N . PRO A 1 104 ? 11.603 -11.352 -1.488 1.00 65.06 104 PRO A N 1
ATOM 802 C CA . PRO A 1 104 ? 12.469 -10.693 -0.516 1.00 65.06 104 PRO A CA 1
ATOM 803 C C . PRO A 1 104 ? 11.678 -9.967 0.582 1.00 65.06 104 PRO A C 1
ATOM 805 O O . PRO A 1 104 ? 12.187 -9.810 1.692 1.00 65.06 104 PRO A O 1
ATOM 808 N N . ILE A 1 105 ? 10.438 -9.554 0.307 1.00 64.19 105 ILE A N 1
ATOM 809 C CA . ILE A 1 105 ? 9.596 -8.819 1.252 1.00 64.19 105 ILE A CA 1
ATOM 810 C C . ILE A 1 105 ? 9.026 -9.780 2.297 1.00 64.19 105 ILE A C 1
ATOM 812 O O . ILE A 1 105 ? 9.085 -9.489 3.493 1.00 64.19 105 ILE A O 1
ATOM 816 N N . ALA A 1 106 ? 8.559 -10.962 1.883 1.00 65.56 106 ALA A N 1
ATOM 817 C CA . ALA A 1 106 ? 8.117 -12.003 2.814 1.00 65.56 106 ALA A CA 1
ATOM 818 C C . ALA A 1 106 ? 9.226 -12.411 3.801 1.00 65.56 106 ALA A C 1
ATOM 820 O O . ALA A 1 106 ? 8.965 -12.527 5.001 1.00 65.56 106 ALA A O 1
ATOM 821 N N . ARG A 1 107 ? 10.474 -12.552 3.325 1.00 69.56 107 ARG A N 1
ATOM 822 C CA . ARG A 1 107 ? 11.640 -12.837 4.187 1.00 69.56 107 ARG A CA 1
ATOM 823 C C . ARG A 1 107 ? 11.873 -11.737 5.215 1.00 69.56 107 ARG A C 1
ATOM 825 O O . ARG A 1 107 ? 12.099 -12.018 6.390 1.00 69.56 107 ARG A O 1
ATOM 832 N N . GLN A 1 108 ? 11.797 -10.486 4.775 1.00 70.38 108 GLN A N 1
ATOM 833 C CA . GLN A 1 108 ? 12.040 -9.340 5.638 1.00 70.38 108 GLN A CA 1
ATOM 834 C C . GLN A 1 108 ? 10.973 -9.208 6.730 1.00 70.38 108 GLN A C 1
ATOM 836 O O . GLN A 1 108 ? 11.310 -8.975 7.888 1.00 70.38 108 GLN A O 1
ATOM 841 N N . ILE A 1 109 ? 9.703 -9.436 6.397 1.00 59.78 109 ILE A N 1
ATOM 842 C CA . ILE A 1 109 ? 8.609 -9.439 7.377 1.00 59.78 109 ILE A CA 1
ATOM 843 C C . ILE A 1 109 ? 8.803 -10.563 8.390 1.00 59.78 109 ILE A C 1
ATOM 845 O O . ILE A 1 109 ? 8.748 -10.307 9.590 1.00 59.78 109 ILE A O 1
ATOM 849 N N . ALA A 1 110 ? 9.098 -11.786 7.940 1.00 62.16 110 ALA A N 1
ATOM 850 C CA . ALA A 1 110 ? 9.364 -12.903 8.846 1.00 62.16 110 ALA A CA 1
ATOM 851 C C . ALA A 1 110 ? 10.502 -12.574 9.832 1.00 62.16 110 ALA A C 1
ATOM 853 O O . ALA A 1 110 ? 10.367 -12.814 11.030 1.00 62.16 110 ALA A O 1
ATOM 854 N N . SER A 1 111 ? 11.570 -11.922 9.353 1.00 63.97 111 SER A N 1
ATOM 855 C CA . SER A 1 111 ? 12.685 -11.480 10.202 1.00 63.97 111 SER A CA 1
ATOM 856 C C . SER A 1 111 ? 12.334 -10.332 11.159 1.00 63.97 111 SER A C 1
ATOM 858 O O . SER A 1 111 ? 12.882 -10.266 12.255 1.00 63.97 111 SER A O 1
ATOM 860 N N . ALA A 1 112 ? 11.403 -9.448 10.783 1.00 55.84 112 ALA A N 1
ATOM 861 C CA . ALA A 1 112 ? 10.994 -8.303 11.597 1.00 55.84 112 ALA A CA 1
ATOM 862 C C . ALA A 1 112 ? 9.976 -8.666 12.692 1.00 55.84 112 ALA A C 1
ATOM 864 O O . ALA A 1 112 ? 9.834 -7.925 13.662 1.00 55.84 112 ALA A O 1
ATOM 865 N N . THR A 1 113 ? 9.259 -9.786 12.545 1.00 54.53 113 THR A N 1
ATOM 866 C CA . THR A 1 113 ? 8.112 -10.114 13.411 1.00 54.53 113 THR A CA 1
ATOM 867 C C . THR A 1 113 ? 8.451 -11.104 14.538 1.00 54.53 113 THR A C 1
ATOM 869 O O . THR A 1 113 ? 7.601 -11.373 15.378 1.00 54.53 113 THR A O 1
ATOM 872 N N . ASN A 1 114 ? 9.673 -11.656 14.596 1.00 44.16 114 ASN A N 1
ATOM 873 C CA . ASN A 1 114 ? 10.053 -12.749 15.513 1.00 44.16 114 ASN A CA 1
ATOM 874 C C . ASN A 1 114 ? 9.028 -13.909 15.526 1.00 44.16 114 ASN A C 1
ATOM 876 O O . ASN A 1 114 ? 8.816 -14.571 16.541 1.00 44.16 114 ASN A O 1
ATOM 880 N N . VAL A 1 115 ? 8.362 -14.132 14.389 1.00 40.53 115 VAL A N 1
ATOM 881 C CA . VAL A 1 115 ? 7.417 -15.230 14.198 1.00 40.53 115 VAL A CA 1
ATOM 882 C C . VAL A 1 115 ? 8.249 -16.422 13.757 1.00 40.53 115 VAL A C 1
ATOM 884 O O . VAL A 1 115 ? 8.755 -16.454 12.636 1.00 40.53 115 VAL A O 1
ATOM 887 N N . THR A 1 116 ? 8.419 -17.397 14.649 1.00 36.75 116 THR A N 1
ATOM 888 C CA . THR A 1 116 ? 8.877 -18.731 14.260 1.00 36.75 116 THR A CA 1
ATOM 889 C C . THR A 1 116 ? 7.981 -19.225 13.126 1.00 36.75 116 THR A C 1
ATOM 891 O O . THR A 1 116 ? 6.758 -19.220 13.306 1.00 36.75 116 THR A O 1
ATOM 894 N N . PRO A 1 117 ? 8.529 -19.638 11.970 1.00 40.34 117 PRO A N 1
ATOM 895 C CA . PRO A 1 117 ? 7.713 -20.246 10.936 1.00 40.34 117 PRO A CA 1
ATOM 896 C C . PRO A 1 117 ? 7.048 -21.481 11.546 1.00 40.34 117 PRO A C 1
ATOM 898 O O . PRO A 1 117 ? 7.734 -22.373 12.050 1.00 40.34 117 PRO A O 1
ATOM 901 N N . VAL A 1 118 ? 5.714 -21.504 11.551 1.00 39.66 118 VAL A N 1
ATOM 902 C CA . VAL A 1 118 ? 4.962 -22.722 11.849 1.00 39.66 118 VAL A CA 1
ATOM 903 C C . VAL A 1 118 ? 5.405 -23.758 10.824 1.00 39.66 118 VAL A C 1
ATOM 905 O O . VAL A 1 118 ? 5.145 -23.634 9.631 1.00 39.66 118 VAL A O 1
ATOM 908 N N . SER A 1 119 ? 6.202 -24.719 11.282 1.00 38.62 119 SER A N 1
ATOM 909 C CA . SER A 1 119 ? 6.526 -25.892 10.487 1.00 38.62 119 SER A CA 1
ATOM 910 C C . SER A 1 119 ? 5.239 -26.697 10.421 1.00 38.62 119 SER A C 1
ATOM 912 O O . SER A 1 119 ? 4.826 -27.256 11.435 1.00 38.62 119 SER A O 1
ATOM 914 N N . ASP A 1 120 ? 4.573 -26.705 9.269 1.00 39.19 120 ASP A N 1
ATOM 915 C CA . ASP A 1 120 ? 3.524 -27.683 9.006 1.00 39.19 120 ASP A CA 1
ATOM 916 C C . ASP A 1 120 ? 4.195 -29.060 9.010 1.00 39.19 120 ASP A C 1
ATOM 918 O O . ASP A 1 120 ? 4.785 -29.502 8.021 1.00 39.19 120 ASP A O 1
ATOM 922 N N . SER A 1 121 ? 4.158 -29.730 10.161 1.00 38.28 121 SER A N 1
ATOM 923 C CA . SER A 1 121 ? 4.368 -31.167 10.226 1.00 38.28 121 SER A CA 1
ATOM 924 C C . SER A 1 121 ? 3.285 -31.796 9.360 1.00 38.28 121 SER A C 1
ATOM 926 O O . SER A 1 121 ? 2.105 -31.764 9.714 1.00 38.28 121 SER A O 1
ATOM 928 N N . ALA A 1 122 ? 3.683 -32.325 8.203 1.00 37.97 122 ALA A N 1
ATOM 929 C CA . ALA A 1 122 ? 2.824 -33.146 7.362 1.00 37.97 122 ALA A CA 1
ATOM 930 C C . ALA A 1 122 ? 2.088 -34.189 8.229 1.00 37.97 122 ALA A C 1
ATOM 932 O O . ALA A 1 122 ? 2.686 -34.713 9.178 1.00 37.97 122 ALA A O 1
ATOM 933 N N . PRO A 1 123 ? 0.810 -34.502 7.947 1.00 35.22 123 PRO A N 1
ATOM 934 C CA . PRO A 1 123 ? 0.089 -35.488 8.734 1.00 35.22 123 PRO A CA 1
ATOM 935 C C . PRO A 1 123 ? 0.826 -36.826 8.639 1.00 35.22 123 PRO A C 1
ATOM 937 O O . PRO A 1 123 ? 1.151 -37.290 7.544 1.00 35.22 123 PRO A O 1
ATOM 940 N N . ALA A 1 124 ? 1.114 -37.424 9.796 1.00 37.47 124 ALA A N 1
ATOM 941 C CA . ALA A 1 124 ? 1.673 -38.762 9.876 1.00 37.47 124 ALA A CA 1
ATOM 942 C C . ALA A 1 124 ? 0.765 -39.716 9.091 1.00 37.47 124 ALA A C 1
ATOM 944 O O . ALA A 1 124 ? -0.429 -39.830 9.378 1.00 37.47 124 ALA A O 1
ATOM 945 N N . ALA A 1 125 ? 1.328 -40.372 8.078 1.00 39.97 125 ALA A N 1
ATOM 946 C CA . ALA A 1 125 ? 0.645 -41.438 7.373 1.00 39.97 125 ALA A CA 1
ATOM 947 C C . ALA A 1 125 ? 0.316 -42.547 8.381 1.00 39.97 125 ALA A C 1
ATOM 949 O O . ALA A 1 125 ? 1.193 -43.217 8.921 1.00 39.97 125 ALA A O 1
ATOM 950 N N . SER A 1 126 ? -0.975 -42.692 8.651 1.00 40.59 126 SER A N 1
ATOM 951 C CA . SER A 1 126 ? -1.579 -43.827 9.332 1.00 40.59 126 SER A CA 1
ATOM 952 C C . SER A 1 126 ? -1.468 -45.053 8.420 1.00 40.59 126 SER A C 1
ATOM 954 O O . SER A 1 126 ? -2.383 -45.324 7.642 1.00 40.59 126 SER A O 1
ATOM 956 N N . SER A 1 127 ? -0.364 -45.794 8.501 1.00 36.19 127 SER A N 1
ATOM 957 C CA . SER A 1 127 ? -0.294 -47.145 7.938 1.00 36.19 127 SER A CA 1
ATOM 958 C C . SER A 1 127 ? -0.999 -48.103 8.891 1.00 36.19 127 SER A C 1
ATOM 960 O O . SER A 1 127 ? -0.435 -48.546 9.887 1.00 36.19 127 SER A O 1
ATOM 962 N N . ALA A 1 128 ? -2.264 -48.374 8.587 1.00 45.19 128 ALA A N 1
ATOM 963 C C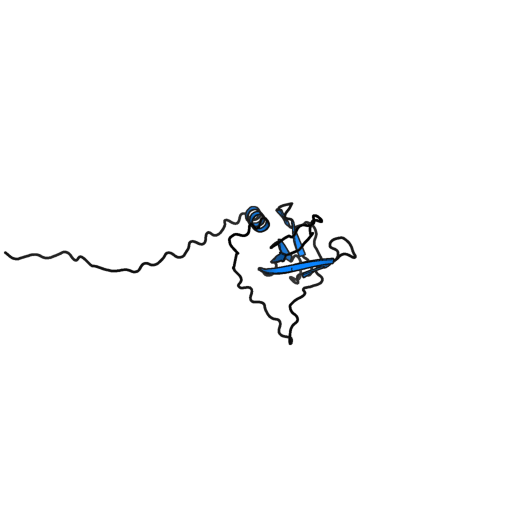A . ALA A 1 128 ? -2.983 -49.527 9.094 1.00 45.19 128 ALA A CA 1
ATOM 964 C C . ALA A 1 128 ? -2.699 -50.719 8.168 1.00 45.19 128 ALA A C 1
ATOM 966 O O . ALA A 1 128 ? -3.339 -50.847 7.134 1.00 45.19 128 ALA A O 1
ATOM 967 N N . GLU A 1 129 ? -1.751 -51.569 8.551 1.00 38.78 129 GLU A N 1
ATOM 968 C CA . GLU A 1 129 ? -1.596 -52.972 8.137 1.00 38.78 129 GLU A CA 1
ATOM 969 C C . GLU A 1 129 ? -0.820 -53.630 9.285 1.00 38.78 129 GLU A C 1
ATOM 971 O O . GLU A 1 129 ? 0.162 -53.067 9.752 1.00 38.78 129 GLU A O 1
ATOM 976 N N . GLY A 1 130 ? -1.144 -54.768 9.870 1.00 38.03 130 GLY A N 1
ATOM 977 C CA . GLY A 1 130 ? -2.201 -55.755 9.761 1.00 38.03 130 GLY A CA 1
ATOM 978 C C . GLY A 1 130 ?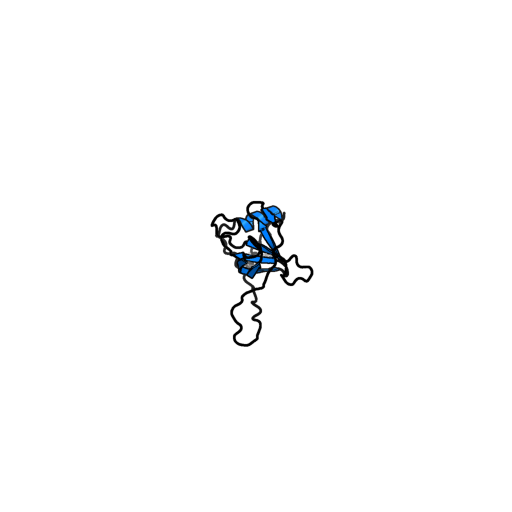 -1.825 -56.747 10.868 1.00 38.03 130 GLY A C 1
ATOM 979 O O . GLY A 1 130 ? -0.645 -57.059 11.035 1.00 38.03 130 GLY A O 1
ATOM 980 N N . GLY A 1 131 ? -2.781 -57.124 11.712 1.00 41.59 131 GLY A N 1
ATOM 981 C CA . GLY A 1 131 ? -2.516 -58.043 12.812 1.00 41.59 131 GLY A CA 1
ATOM 982 C C . GLY A 1 131 ? -2.110 -59.414 12.285 1.00 41.59 131 GLY A C 1
ATOM 983 O O . GLY A 1 131 ? -2.768 -59.943 11.394 1.00 41.59 131 GLY A O 1
ATOM 984 N N . ASP A 1 1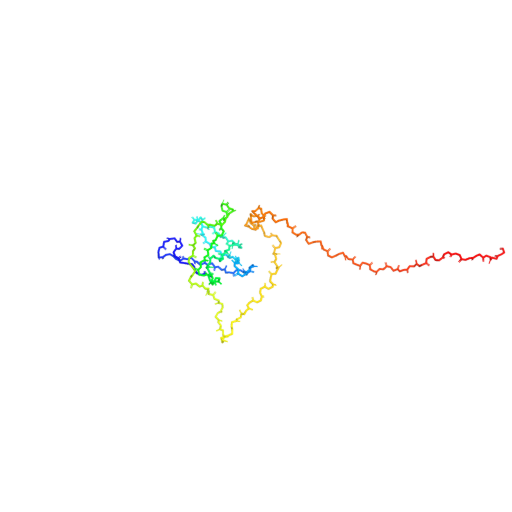32 ? -1.066 -59.988 12.869 1.00 41.78 132 ASP A N 1
ATOM 985 C CA . ASP A 1 132 ? -1.008 -61.433 13.032 1.00 41.78 132 ASP A CA 1
ATOM 986 C C . ASP A 1 132 ? -0.533 -61.734 14.453 1.00 41.78 132 ASP A C 1
ATOM 988 O O . ASP A 1 132 ? 0.518 -61.283 14.918 1.00 41.78 132 ASP A O 1
ATOM 992 N N . GLU A 1 133 ? -1.423 -62.391 15.173 1.00 45.22 133 GLU A N 1
ATOM 993 C CA . GLU A 1 133 ? -1.391 -62.653 16.596 1.00 45.22 133 GLU A CA 1
ATOM 994 C C . GLU A 1 133 ? -0.686 -64.002 16.782 1.00 45.22 133 GLU A C 1
ATOM 996 O O . GLU A 1 133 ? -1.299 -65.057 16.649 1.00 45.22 133 GLU A O 1
ATOM 1001 N N . LEU A 1 134 ? 0.624 -63.998 17.049 1.00 42.84 134 LEU A N 1
ATOM 1002 C CA . LEU A 1 134 ? 1.327 -65.224 17.438 1.00 42.84 134 LEU A CA 1
ATOM 1003 C C . LEU A 1 134 ? 1.037 -65.525 18.912 1.00 42.84 134 LEU A C 1
ATOM 1005 O O . LEU A 1 134 ? 1.813 -65.183 19.806 1.00 42.84 134 LEU A O 1
ATOM 1009 N N . LEU A 1 135 ? -0.116 -66.157 19.135 1.00 48.91 135 LEU A N 1
ATOM 1010 C CA . LEU A 1 135 ? -0.465 -66.856 20.365 1.00 48.91 135 LEU A CA 1
ATOM 1011 C C . LEU A 1 135 ? 0.535 -67.996 20.595 1.00 48.91 135 LEU A C 1
ATOM 1013 O O . LEU A 1 135 ? 0.699 -68.884 19.758 1.00 48.91 135 LEU A O 1
ATOM 1017 N N . GLY A 1 136 ? 1.219 -67.938 21.733 1.00 39.91 136 GLY A N 1
ATOM 1018 C CA . GLY A 1 136 ? 1.866 -69.097 22.332 1.00 39.91 136 GLY A CA 1
ATOM 1019 C C . GLY A 1 136 ? 0.919 -69.804 23.301 1.00 39.91 136 GLY A C 1
ATOM 1020 O O . GLY A 1 136 ? -0.032 -69.183 23.774 1.00 39.91 136 GLY A O 1
ATOM 1021 N N . ASP A 1 137 ? 1.305 -71.043 23.626 1.00 45.38 137 ASP A N 1
ATOM 1022 C CA . ASP A 1 137 ? 0.648 -72.030 24.508 1.00 45.38 137 ASP A CA 1
ATOM 1023 C C . ASP A 1 137 ? -0.342 -72.933 23.709 1.00 45.38 137 ASP A C 1
ATOM 1025 O O . ASP A 1 137 ? -1.019 -72.459 22.803 1.00 45.38 137 ASP A O 1
ATOM 1029 N N . ASP A 1 138 ? -0.402 -74.271 23.805 1.00 44.41 138 ASP A N 1
ATOM 1030 C CA . ASP A 1 138 ? -0.032 -75.219 24.862 1.00 44.41 138 ASP A CA 1
ATOM 1031 C C . ASP A 1 138 ? 0.351 -76.592 24.231 1.00 44.41 138 ASP A C 1
ATOM 1033 O O . ASP A 1 138 ? 0.093 -76.859 23.057 1.00 44.41 138 ASP A O 1
ATOM 1037 N N . GLY A 1 139 ? 0.994 -77.478 25.002 1.00 41.97 139 GLY A N 1
ATOM 1038 C CA . GLY A 1 139 ? 1.664 -78.693 24.514 1.00 41.97 139 GLY A CA 1
ATOM 1039 C C . GLY A 1 139 ? 0.855 -79.993 24.311 1.00 41.97 139 GLY A C 1
ATOM 1040 O O . GLY A 1 139 ? -0.370 -80.026 24.313 1.00 41.97 139 GLY A O 1
ATOM 1041 N N . ALA A 1 140 ? 1.649 -81.077 24.231 1.00 46.97 140 ALA A N 1
ATOM 1042 C CA . ALA A 1 140 ? 1.341 -82.520 24.194 1.00 46.97 140 ALA A CA 1
ATOM 1043 C C . ALA A 1 140 ? 1.011 -83.154 22.822 1.00 46.97 140 ALA A C 1
ATOM 1045 O O . ALA A 1 140 ? -0.061 -82.932 22.279 1.00 46.97 140 ALA A O 1
ATOM 1046 N N . ASP A 1 141 ? 1.904 -84.013 22.297 1.00 48.03 141 ASP A N 1
ATOM 1047 C CA . ASP A 1 141 ? 1.735 -85.486 22.267 1.00 48.03 141 ASP A CA 1
ATOM 1048 C C . ASP A 1 141 ? 2.935 -86.185 21.559 1.00 48.03 141 ASP A C 1
ATOM 1050 O O . ASP A 1 141 ? 3.286 -85.816 20.442 1.00 48.03 141 ASP A O 1
ATOM 1054 N N . ARG A 1 142 ? 3.469 -87.237 22.206 1.00 45.19 142 ARG A N 1
ATOM 1055 C CA . ARG A 1 142 ? 4.319 -88.365 21.722 1.00 45.19 142 ARG A CA 1
ATOM 1056 C C . ARG A 1 142 ? 5.752 -88.140 21.222 1.00 45.19 142 ARG A C 1
ATOM 1058 O O . ARG A 1 142 ? 5.950 -87.738 20.058 1.00 45.19 142 ARG A O 1
#

Foldseek 3Di:
DKWAQLPHRHDIFDWAWDDAPDLFKTFTWGACSVVPGDIAGRWIKGQPDPVSPSQWIWTQDLVVLGTDPDIIGGPDDDDDDDPPDDPPPPPPPPPPPVPPDPNSNVVSPCVVPVDDPPPPPDPPPPPDDDDDDPDDDDDDDD

Solvent-accessible surface area (backbone atoms only — not comparable to full-atom values): 9289 Å² total; per-residue (Å²): 58,35,34,44,49,71,83,41,91,89,27,67,46,66,35,47,75,75,46,75,78,51,98,47,30,34,25,26,34,39,63,39,86,81,79,70,78,46,78,44,70,68,40,48,35,35,48,69,32,91,82,72,70,54,48,25,29,31,42,56,29,79,90,78,59,41,73,40,90,60,77,39,42,38,80,48,73,79,70,85,76,64,84,75,88,56,81,77,75,77,80,76,84,70,85,72,74,68,84,86,65,91,53,70,58,62,53,42,49,45,69,67,63,78,56,76,79,81,75,80,73,72,81,78,81,81,78,87,79,76,93,78,83,84,78,79,88,82,88,88,85,137

Secondary structure (DSSP, 8-state):
-EEESTTSTT-EEE-EEEEEEETTEEEEEEE-TTSSS-EEEEEEEEE--TTSSSSEEEEEETTTTEE-S--EEEEE--PSP-SSS-------------TTS--HHHHHHHHHHT----------------------------

Mean predicted aligned error: 14.71 Å

Sequence (142 aa):
MVMVGYAGKHRAHVAVVRRMVSAREIRIDHANWLNDGKIYVNDPVMDVSDANDWTQVKVWNIRSGSWGTKIYNVKGFIGPGTTDGEAVVASNNVNTVVAGWDDPIARQIASATNVTPVSDSAPAASSAEGGDELLGDDGADR

Radius of gyration: 26.0 Å; Cα contacts (8 Å, |Δi|>4): 186; chains: 1; bounding box: 41×106×38 Å

pLDDT: mean 72.83, std 23.7, range [35.22, 98.06]